Protein AF-A0A955HAH6-F1 (afdb_monomer)

Radius of gyration: 15.02 Å; Cα contacts (8 Å, |Δi|>4): 172; chains: 1; bounding box: 38×28×43 Å

pLDDT: mean 86.55, std 12.15, range [47.47, 97.94]

Sequence (141 aa):
MQMLKLPTYLASVALGFVAPLLILPVTTFTEHTLFFEEVVKLGMIYCIWRTLGVRGTKDLCVAAFLLGVAFGVSETLLLSQNLFLLGSGVVVLLRTLLTIPMHAATAIGMAFAFTRSRPLLGFVGALLLHGVFNALVLGWM

Mean predicted aligned error: 5.31 Å

Secondary structure (DSSP, 8-state):
-PPPPHHHHHHHHHHHHHHHHHHHHHHHH-S-HHHHHHHHHHHHHHHHHHTS----HHHHHHHHHHHHHHHHHHHHHHHHHHHHHHS-HHHHHHHHHHHHHHHHHHHHHHHHHHHTT-HHHHHHHHHHHHHHHHHHHHHT-

Structure (mmCIF, N/CA/C/O backbone):
data_AF-A0A955HAH6-F1
#
_entry.id   AF-A0A955HAH6-F1
#
loop_
_atom_site.group_PDB
_atom_site.id
_atom_site.type_symbol
_atom_site.label_atom_id
_atom_site.label_alt_id
_atom_site.label_comp_id
_atom_site.label_asym_id
_atom_site.label_entity_id
_atom_site.label_seq_id
_atom_site.pdbx_PDB_ins_code
_atom_site.Cartn_x
_atom_site.Cartn_y
_atom_site.Cartn_z
_atom_site.occupancy
_atom_site.B_iso_or_equiv
_atom_site.auth_seq_id
_atom_site.auth_comp_id
_atom_site.auth_asym_id
_atom_site.auth_atom_id
_atom_site.pdbx_PDB_model_num
ATOM 1 N N . MET A 1 1 ? -7.792 10.477 22.509 1.00 47.47 1 MET A N 1
ATOM 2 C CA . MET A 1 1 ? -6.837 9.962 21.503 1.00 47.47 1 MET A CA 1
ATOM 3 C C . MET A 1 1 ? -6.198 8.703 22.064 1.00 47.47 1 MET A C 1
ATOM 5 O O . MET A 1 1 ? -5.389 8.817 22.973 1.00 47.47 1 MET A O 1
ATOM 9 N N . GLN A 1 2 ? -6.592 7.513 21.605 1.00 53.06 2 GLN A N 1
ATOM 10 C CA . GLN A 1 2 ? -5.805 6.311 21.895 1.00 53.06 2 GLN A CA 1
ATOM 11 C C . GLN A 1 2 ? -4.541 6.401 21.042 1.00 53.06 2 GLN A C 1
ATOM 13 O O . GLN A 1 2 ? -4.639 6.456 19.823 1.00 53.06 2 GLN A O 1
ATOM 18 N N . MET A 1 3 ? -3.367 6.480 21.668 1.00 53.34 3 MET A N 1
ATOM 19 C CA . MET A 1 3 ? -2.123 6.302 20.927 1.00 53.34 3 MET A CA 1
ATOM 20 C C . MET A 1 3 ? -2.128 4.892 20.340 1.00 53.34 3 MET A C 1
ATOM 22 O O . MET A 1 3 ? -2.248 3.908 21.076 1.00 53.34 3 MET A O 1
ATOM 26 N N . LEU A 1 4 ? -2.026 4.802 19.017 1.00 59.78 4 LEU A N 1
ATOM 27 C CA . LEU A 1 4 ? -1.776 3.548 18.326 1.00 59.78 4 LEU A CA 1
ATOM 28 C C . LEU A 1 4 ? -0.559 2.857 18.946 1.00 59.78 4 LEU A C 1
ATOM 30 O O . LEU A 1 4 ? 0.491 3.469 19.150 1.00 59.78 4 LEU A O 1
ATOM 34 N N . LYS A 1 5 ? -0.701 1.570 19.257 1.00 79.00 5 LYS A N 1
ATOM 35 C CA . LYS A 1 5 ? 0.378 0.793 19.862 1.00 79.00 5 LYS A CA 1
ATOM 36 C C . LYS A 1 5 ? 1.409 0.490 18.771 1.00 79.00 5 LYS A C 1
ATOM 38 O O . LYS A 1 5 ? 1.031 -0.073 17.745 1.00 79.00 5 LYS A O 1
ATOM 43 N N . LEU A 1 6 ? 2.687 0.798 19.021 1.00 85.00 6 LEU A N 1
ATOM 44 C CA . LEU A 1 6 ? 3.864 0.429 18.210 1.00 85.00 6 LEU A CA 1
ATOM 45 C C . LEU A 1 6 ? 3.753 -0.946 17.495 1.00 85.00 6 LEU A C 1
ATOM 47 O O . LEU A 1 6 ? 4.049 -0.999 16.301 1.00 85.00 6 LEU A O 1
ATOM 51 N N . PRO A 1 7 ? 3.245 -2.023 18.137 1.00 87.88 7 PRO A N 1
ATOM 52 C CA . PRO A 1 7 ? 2.957 -3.301 17.479 1.00 87.88 7 PRO A CA 1
ATOM 53 C C . PRO A 1 7 ? 2.168 -3.221 16.165 1.00 87.88 7 PRO A C 1
ATOM 55 O O . PRO A 1 7 ? 2.441 -3.975 15.241 1.00 87.88 7 PRO A O 1
ATOM 58 N N . THR A 1 8 ? 1.207 -2.304 16.053 1.00 90.12 8 THR A N 1
ATOM 59 C CA . THR A 1 8 ? 0.357 -2.163 14.860 1.00 90.12 8 THR A CA 1
ATOM 60 C C . THR A 1 8 ? 1.149 -1.642 13.668 1.00 90.12 8 THR A C 1
ATOM 62 O O . THR A 1 8 ? 0.990 -2.125 12.549 1.00 90.12 8 THR A O 1
ATOM 65 N N . TYR A 1 9 ? 2.017 -0.659 13.903 1.00 91.62 9 TYR A N 1
ATOM 66 C CA . TYR A 1 9 ? 2.867 -0.101 12.857 1.00 91.62 9 TYR A CA 1
ATOM 67 C C . TYR A 1 9 ? 3.901 -1.120 12.397 1.00 91.62 9 TYR A C 1
ATOM 69 O O . TYR A 1 9 ? 4.070 -1.307 11.196 1.00 91.62 9 TYR A O 1
ATOM 77 N N . LEU A 1 10 ? 4.508 -1.846 13.339 1.00 93.38 10 LEU A N 1
ATOM 78 C CA . LEU A 1 10 ? 5.421 -2.942 13.019 1.00 93.38 10 LEU A CA 1
ATOM 79 C C . LEU A 1 10 ? 4.721 -4.041 12.213 1.00 93.38 10 LEU A C 1
ATOM 81 O O . LEU A 1 10 ? 5.257 -4.485 11.202 1.00 93.38 10 LEU A O 1
ATOM 85 N N . ALA A 1 11 ? 3.501 -4.422 12.599 1.00 93.56 11 ALA A N 1
ATOM 86 C CA . ALA A 1 11 ? 2.702 -5.377 11.840 1.00 93.56 11 ALA A CA 1
ATOM 87 C C . ALA A 1 11 ? 2.387 -4.859 10.429 1.00 93.56 11 ALA A C 1
ATOM 89 O O . ALA A 1 11 ? 2.518 -5.604 9.469 1.00 93.56 11 ALA A O 1
ATOM 90 N N . SER A 1 12 ? 2.034 -3.580 10.278 1.00 94.69 12 SER A N 1
ATOM 91 C CA . SER A 1 12 ? 1.732 -2.983 8.967 1.00 94.69 12 SER A CA 1
ATOM 92 C C . SER A 1 12 ? 2.943 -3.012 8.033 1.00 94.69 12 SER A C 1
ATOM 94 O O . SER A 1 12 ? 2.811 -3.371 6.866 1.00 94.69 12 SER A O 1
ATOM 96 N N . VAL A 1 13 ? 4.130 -2.699 8.563 1.00 96.25 13 VAL A N 1
ATOM 97 C CA . VAL A 1 13 ? 5.399 -2.799 7.830 1.00 96.25 13 VAL A CA 1
ATOM 98 C C . VAL A 1 13 ? 5.691 -4.253 7.453 1.00 96.25 13 VAL A C 1
ATOM 100 O O . VAL A 1 13 ? 5.967 -4.534 6.290 1.00 96.25 13 VAL A O 1
ATOM 103 N N . ALA A 1 14 ? 5.577 -5.189 8.400 1.00 94.94 14 ALA A N 1
ATOM 104 C CA . ALA A 1 14 ? 5.815 -6.610 8.149 1.00 94.94 14 ALA A CA 1
ATOM 105 C C . ALA A 1 14 ? 4.866 -7.176 7.078 1.00 94.94 14 ALA A C 1
ATOM 107 O O . ALA A 1 14 ? 5.315 -7.851 6.154 1.00 94.94 14 ALA A O 1
ATOM 108 N N . LEU A 1 15 ? 3.572 -6.849 7.154 1.00 94.69 15 LEU A N 1
ATOM 109 C CA . LEU A 1 15 ? 2.587 -7.222 6.137 1.00 94.69 15 LEU A CA 1
ATOM 110 C C . LEU A 1 15 ? 2.937 -6.626 4.770 1.00 94.69 15 LEU A C 1
ATOM 112 O O . LEU A 1 15 ? 2.811 -7.322 3.769 1.00 94.69 15 LEU A O 1
ATOM 116 N N . GLY A 1 16 ? 3.410 -5.377 4.724 1.00 94.38 16 GLY A N 1
ATOM 117 C CA . GLY A 1 16 ? 3.866 -4.743 3.488 1.00 94.38 16 GLY A CA 1
ATOM 118 C C . GLY A 1 16 ? 5.031 -5.486 2.829 1.00 94.38 16 GLY A C 1
ATOM 119 O O . GLY A 1 16 ? 4.985 -5.700 1.626 1.00 94.38 16 GLY A O 1
ATOM 120 N N . PHE A 1 17 ? 6.018 -5.954 3.600 1.00 94.44 17 PHE A N 1
ATOM 121 C CA . PHE A 1 17 ? 7.138 -6.748 3.067 1.00 94.44 17 PHE A CA 1
ATOM 122 C C . PHE A 1 17 ? 6.736 -8.160 2.616 1.00 94.44 17 PHE A C 1
ATOM 124 O O . PHE A 1 17 ? 7.301 -8.687 1.661 1.00 94.44 17 PHE A O 1
ATOM 131 N N . VAL A 1 18 ? 5.777 -8.787 3.303 1.00 91.75 18 VAL A N 1
ATOM 132 C CA . VAL A 1 18 ? 5.311 -10.145 2.971 1.00 91.75 18 VAL A CA 1
ATOM 133 C C . VAL A 1 18 ? 4.337 -10.135 1.791 1.00 91.75 18 VAL A C 1
ATOM 135 O O . VAL A 1 18 ? 4.282 -11.104 1.038 1.00 91.75 18 VAL A O 1
ATOM 138 N N . ALA A 1 19 ? 3.571 -9.059 1.606 1.00 90.81 19 ALA A N 1
ATOM 139 C CA . ALA A 1 19 ? 2.488 -9.010 0.630 1.00 90.81 19 ALA A CA 1
ATOM 140 C C . ALA A 1 19 ? 2.936 -9.316 -0.814 1.00 90.81 19 ALA A C 1
ATOM 142 O O . ALA A 1 19 ? 2.306 -10.187 -1.416 1.00 90.81 19 ALA A O 1
ATOM 143 N N . PRO A 1 20 ? 4.026 -8.738 -1.361 1.00 87.00 20 PRO A N 1
ATOM 144 C CA . PRO A 1 20 ? 4.510 -9.101 -2.698 1.00 87.00 20 PRO A CA 1
ATOM 145 C C . PRO A 1 20 ? 4.838 -10.587 -2.875 1.00 87.00 20 PRO A C 1
ATOM 147 O O . PRO A 1 20 ? 4.608 -11.139 -3.949 1.00 87.00 20 PRO A O 1
ATOM 150 N N . LEU A 1 21 ? 5.279 -11.280 -1.818 1.00 86.62 21 LEU A N 1
ATOM 151 C CA . LEU A 1 21 ? 5.538 -12.724 -1.875 1.00 86.62 21 LEU A CA 1
ATOM 152 C C . LEU A 1 21 ? 4.257 -13.540 -2.092 1.00 86.62 21 LEU A C 1
ATOM 154 O O . LEU A 1 21 ? 4.304 -14.599 -2.712 1.00 86.62 21 LEU A O 1
ATOM 158 N N . LEU A 1 22 ? 3.109 -13.044 -1.620 1.00 86.19 22 LEU A N 1
ATOM 159 C CA . LEU A 1 22 ? 1.804 -13.678 -1.847 1.00 86.19 22 LEU A CA 1
ATOM 160 C C . LEU A 1 22 ? 1.332 -13.529 -3.296 1.00 86.19 22 LEU A C 1
ATOM 162 O O . LEU A 1 22 ? 0.483 -14.293 -3.750 1.00 86.19 22 LEU A O 1
ATOM 166 N N . ILE A 1 23 ? 1.869 -12.541 -4.009 1.00 85.88 23 ILE A N 1
ATOM 167 C CA . ILE A 1 23 ? 1.478 -12.205 -5.378 1.00 85.88 23 ILE A CA 1
ATOM 168 C C . ILE A 1 23 ? 2.383 -12.925 -6.388 1.00 85.88 23 ILE A C 1
ATOM 170 O O . ILE A 1 23 ? 1.930 -13.214 -7.491 1.00 85.88 23 ILE A O 1
ATOM 174 N N . LEU A 1 24 ? 3.611 -13.306 -6.004 1.00 80.19 24 LEU A N 1
ATOM 175 C CA . LEU A 1 24 ? 4.566 -14.024 -6.865 1.00 80.19 24 LEU A CA 1
ATOM 176 C C . LEU A 1 24 ? 3.985 -15.253 -7.590 1.00 80.19 24 LEU A C 1
ATOM 178 O O . LEU A 1 24 ? 4.214 -15.386 -8.793 1.00 80.19 24 LEU A O 1
ATOM 182 N N . PRO A 1 25 ? 3.213 -16.152 -6.945 1.00 77.19 25 PRO A N 1
ATOM 183 C CA . PRO A 1 25 ? 2.598 -17.258 -7.674 1.00 77.19 25 PRO A CA 1
ATOM 184 C C . PRO A 1 25 ? 1.657 -16.746 -8.767 1.00 77.19 25 PRO A C 1
ATOM 186 O O . PRO A 1 25 ? 1.646 -17.256 -9.878 1.00 77.19 25 PRO A O 1
ATOM 189 N N . VAL A 1 26 ? 0.902 -15.688 -8.481 1.00 77.06 26 VAL A N 1
ATOM 190 C CA . VAL A 1 26 ? -0.093 -15.139 -9.400 1.00 77.06 26 VAL A CA 1
ATOM 191 C C . VAL A 1 26 ? 0.553 -14.417 -10.579 1.00 77.06 26 VAL A C 1
ATOM 193 O O . VAL A 1 26 ? 0.088 -14.583 -11.705 1.00 77.06 26 VAL A O 1
ATOM 196 N N . THR A 1 27 ? 1.644 -13.680 -10.358 1.00 70.44 27 THR A N 1
ATOM 197 C CA . THR A 1 27 ? 2.412 -13.050 -11.447 1.00 70.44 27 THR A CA 1
ATOM 198 C C . THR A 1 27 ? 3.116 -14.072 -12.335 1.00 70.44 27 THR A C 1
ATOM 200 O O . THR A 1 27 ? 3.402 -13.783 -13.491 1.00 70.44 27 THR A O 1
ATOM 203 N N . THR A 1 28 ? 3.365 -15.279 -11.821 1.00 69.81 28 THR A N 1
ATOM 204 C CA . THR A 1 28 ? 3.960 -16.376 -12.596 1.00 69.81 28 THR A CA 1
ATOM 205 C C . THR A 1 28 ? 2.945 -17.028 -13.546 1.00 69.81 28 THR A C 1
ATOM 207 O O . THR A 1 28 ? 3.333 -17.548 -14.588 1.00 69.81 28 THR A O 1
ATOM 210 N N . PHE A 1 29 ? 1.647 -16.994 -13.216 1.00 68.56 29 PHE A N 1
ATOM 211 C CA . PHE A 1 29 ? 0.593 -17.668 -13.991 1.00 68.56 29 PHE A CA 1
ATOM 212 C C . PHE A 1 29 ? -0.393 -16.719 -14.689 1.00 68.56 29 PHE A C 1
ATOM 214 O O . PHE A 1 29 ? -1.209 -17.183 -15.485 1.00 68.56 29 PHE A O 1
ATOM 221 N N . THR A 1 30 ? -0.363 -15.416 -14.396 1.00 64.12 30 THR A N 1
ATOM 222 C CA . THR A 1 30 ? -1.321 -14.439 -14.937 1.00 64.12 30 THR A CA 1
ATOM 223 C C . THR A 1 30 ? -0.663 -13.093 -15.236 1.00 64.12 30 THR A C 1
ATOM 225 O O . THR A 1 30 ? 0.203 -12.635 -14.495 1.00 64.12 30 THR A O 1
ATOM 228 N N . GLU A 1 31 ? -1.150 -12.404 -16.270 1.00 66.56 31 GLU A N 1
ATOM 229 C CA . GLU A 1 31 ? -0.774 -11.014 -16.587 1.00 66.56 31 GLU A CA 1
ATOM 230 C C . GLU A 1 31 ? -1.528 -9.984 -15.721 1.00 66.56 31 GLU A C 1
ATOM 232 O O . GLU A 1 31 ? -1.308 -8.778 -15.811 1.00 66.56 31 GLU A O 1
ATOM 237 N N . HIS A 1 32 ? -2.434 -10.439 -14.850 1.00 66.69 32 HIS A N 1
ATOM 238 C CA . HIS A 1 32 ? -3.328 -9.589 -14.062 1.00 66.69 32 HIS A CA 1
ATOM 239 C C . HIS A 1 32 ? -2.725 -9.144 -12.721 1.00 66.69 32 HIS A C 1
ATOM 241 O O . HIS A 1 32 ? -3.441 -9.029 -11.725 1.00 66.69 32 HIS A O 1
ATOM 247 N N . THR A 1 33 ? -1.420 -8.874 -12.680 1.00 83.38 33 THR A N 1
ATOM 248 C CA . THR A 1 33 ? -0.676 -8.588 -11.439 1.00 83.38 33 THR A CA 1
ATOM 249 C C . THR A 1 33 ? -1.294 -7.428 -10.655 1.00 83.38 33 THR A C 1
ATOM 251 O O . THR A 1 33 ? -1.607 -7.581 -9.477 1.00 83.38 33 THR A O 1
ATOM 254 N N . LEU A 1 34 ? -1.638 -6.339 -11.349 1.00 89.44 34 LEU A N 1
ATOM 255 C CA . LEU A 1 34 ? -2.263 -5.144 -10.777 1.00 89.44 34 LEU A CA 1
ATOM 256 C C . LEU A 1 34 ? -3.511 -5.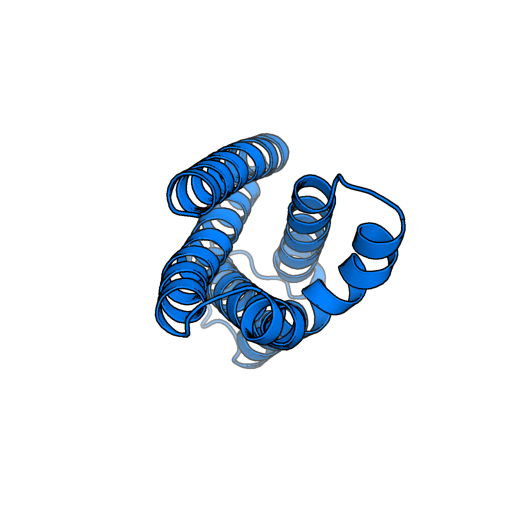460 -9.940 1.00 89.44 34 LEU A C 1
ATOM 258 O O . LEU A 1 34 ? -3.667 -4.939 -8.837 1.00 89.44 34 LEU A O 1
ATOM 262 N N . PHE A 1 35 ? -4.412 -6.312 -10.442 1.00 91.38 35 PHE A N 1
ATOM 263 C CA . PHE A 1 35 ? -5.656 -6.619 -9.734 1.00 91.38 35 PHE A CA 1
ATOM 264 C C . PHE A 1 35 ? -5.373 -7.351 -8.422 1.00 91.38 35 PHE A C 1
ATOM 266 O O . PHE A 1 35 ? -5.895 -6.981 -7.368 1.00 91.38 35 PHE A O 1
ATOM 273 N N . PHE A 1 36 ? -4.518 -8.371 -8.479 1.00 91.69 36 PHE A N 1
ATOM 274 C CA . PHE A 1 36 ? -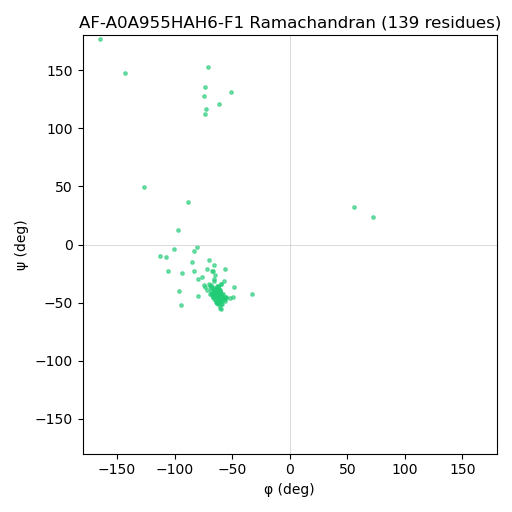4.180 -9.175 -7.311 1.00 91.69 36 PHE A CA 1
ATOM 275 C C . PHE A 1 36 ? -3.380 -8.389 -6.275 1.00 91.69 36 PHE A C 1
ATOM 277 O O . PHE A 1 36 ? -3.610 -8.563 -5.078 1.00 91.69 36 PHE A O 1
ATOM 284 N N . GLU A 1 37 ? -2.518 -7.471 -6.707 1.00 93.19 37 GLU A N 1
ATOM 285 C CA . GLU A 1 37 ? -1.806 -6.568 -5.806 1.00 93.19 37 GLU A CA 1
ATOM 286 C C . GLU A 1 37 ? -2.754 -5.714 -4.966 1.00 93.19 37 GLU A C 1
ATOM 288 O O . GLU A 1 37 ? -2.601 -5.620 -3.741 1.00 93.19 37 GLU A O 1
ATOM 293 N N . GLU A 1 38 ? -3.771 -5.128 -5.599 1.00 95.62 38 GLU A N 1
ATOM 294 C CA . GLU A 1 38 ? -4.768 -4.347 -4.872 1.00 95.62 38 GLU A CA 1
ATOM 295 C C . GLU A 1 38 ? -5.652 -5.226 -3.980 1.00 95.62 38 GLU A C 1
ATOM 297 O O . GLU A 1 38 ? -6.005 -4.802 -2.879 1.00 95.62 38 GLU A O 1
ATOM 302 N N . VAL A 1 39 ? -5.986 -6.456 -4.395 1.00 95.19 39 VAL A N 1
ATOM 303 C CA . VAL A 1 39 ? -6.775 -7.390 -3.567 1.00 95.19 39 VAL A CA 1
ATOM 304 C C . VAL A 1 39 ? -6.007 -7.769 -2.304 1.00 95.19 39 VAL A C 1
ATOM 306 O O . VAL A 1 39 ? -6.567 -7.732 -1.203 1.00 95.19 39 VAL A O 1
ATOM 309 N N . VAL A 1 40 ? -4.717 -8.086 -2.436 1.00 95.19 40 VAL A N 1
ATOM 310 C CA . VAL A 1 40 ? -3.853 -8.404 -1.295 1.00 95.19 40 VAL A CA 1
ATOM 311 C C . VAL A 1 40 ? -3.758 -7.201 -0.358 1.00 95.19 40 VAL A C 1
ATOM 313 O O . VAL A 1 40 ? -4.008 -7.351 0.841 1.00 95.19 40 VAL A O 1
ATOM 316 N N . LYS A 1 41 ? -3.497 -5.994 -0.877 1.00 96.06 41 LYS A N 1
ATOM 317 C CA . LYS A 1 41 ? -3.467 -4.765 -0.061 1.00 96.06 41 LYS A CA 1
ATOM 318 C C . LYS A 1 41 ? -4.793 -4.506 0.658 1.00 96.06 41 LYS A C 1
ATOM 320 O O . LYS A 1 41 ? -4.782 -4.197 1.852 1.00 96.06 41 LYS A O 1
ATOM 325 N N . LEU A 1 42 ? -5.925 -4.693 -0.019 1.00 95.88 42 LEU A N 1
ATOM 326 C CA . LEU A 1 42 ? -7.254 -4.556 0.579 1.00 95.88 42 LEU A CA 1
ATOM 327 C C . LEU A 1 42 ? -7.441 -5.526 1.756 1.00 95.88 42 LEU A C 1
ATOM 329 O O . LEU A 1 42 ? -7.907 -5.120 2.824 1.00 95.88 42 LEU A O 1
ATOM 333 N N . GLY A 1 43 ? -7.030 -6.786 1.585 1.00 95.19 43 GLY A N 1
ATOM 334 C CA . GLY A 1 43 ? -7.048 -7.803 2.638 1.00 95.19 43 GLY A CA 1
ATOM 335 C C . GLY A 1 43 ? -6.172 -7.433 3.839 1.00 95.19 43 GLY A C 1
ATOM 336 O O . GLY A 1 43 ? -6.601 -7.578 4.987 1.00 95.19 43 GLY A O 1
ATOM 337 N N . MET A 1 44 ? -4.981 -6.878 3.599 1.00 95.88 44 MET A N 1
ATOM 338 C CA . MET A 1 44 ? -4.094 -6.428 4.678 1.00 95.88 44 MET A CA 1
ATOM 339 C C . MET A 1 44 ? -4.672 -5.237 5.445 1.00 95.88 44 MET A C 1
ATOM 341 O O . MET A 1 44 ? -4.656 -5.232 6.677 1.00 95.88 44 MET A O 1
ATOM 345 N N . ILE A 1 45 ? -5.250 -4.257 4.747 1.00 95.31 45 ILE A N 1
ATOM 346 C CA . ILE A 1 45 ? -5.927 -3.115 5.380 1.00 95.31 45 ILE A CA 1
ATOM 347 C C . ILE A 1 45 ? -7.124 -3.592 6.207 1.00 95.31 45 ILE A C 1
ATOM 349 O O . ILE A 1 45 ? -7.318 -3.127 7.332 1.00 95.31 45 ILE A O 1
ATOM 353 N N . TYR A 1 46 ? -7.894 -4.557 5.697 1.00 94.06 46 TYR A N 1
ATOM 354 C CA . TYR A 1 46 ? -8.972 -5.190 6.453 1.00 94.06 46 TYR A CA 1
ATOM 355 C C . TYR A 1 46 ? -8.453 -5.873 7.728 1.00 94.06 46 TYR A C 1
ATOM 357 O O . TYR A 1 46 ? -9.038 -5.689 8.797 1.00 94.06 46 TYR A O 1
ATOM 365 N N . CYS A 1 47 ? -7.338 -6.607 7.645 1.00 93.69 47 CYS A N 1
ATOM 366 C CA . CYS A 1 47 ? -6.698 -7.244 8.799 1.00 93.69 47 CYS A CA 1
ATOM 367 C C . CYS A 1 47 ? -6.259 -6.209 9.850 1.00 93.69 47 CYS A C 1
ATOM 369 O O . CYS A 1 47 ? -6.571 -6.355 11.034 1.00 93.69 47 CYS A O 1
ATOM 371 N N . ILE A 1 48 ? -5.625 -5.112 9.428 1.00 92.12 48 ILE A N 1
ATOM 372 C CA . ILE A 1 48 ? -5.240 -4.009 10.322 1.00 92.12 48 ILE A CA 1
ATOM 373 C C . ILE A 1 48 ? -6.483 -3.392 10.985 1.00 92.12 48 ILE A C 1
ATOM 375 O O . ILE A 1 48 ? -6.524 -3.198 12.202 1.00 92.12 48 ILE A O 1
ATOM 379 N N . TRP A 1 49 ? -7.531 -3.120 10.209 1.00 91.19 49 TRP A N 1
ATOM 380 C CA . TRP A 1 49 ? -8.753 -2.493 10.711 1.00 91.19 49 TRP A CA 1
ATOM 381 C C . TRP A 1 49 ? -9.538 -3.388 11.685 1.00 91.19 49 TRP A C 1
ATOM 383 O O . TRP A 1 49 ? -10.035 -2.915 12.712 1.00 91.19 49 TRP A O 1
ATOM 393 N N . ARG A 1 50 ? -9.680 -4.682 11.375 1.00 89.12 50 ARG A N 1
ATOM 394 C CA . ARG A 1 50 ? -10.528 -5.614 12.140 1.00 89.12 50 ARG A CA 1
ATOM 395 C C . ARG A 1 50 ? -9.765 -6.384 13.198 1.00 89.12 50 ARG A C 1
ATOM 397 O O . ARG A 1 50 ? -10.202 -6.390 14.344 1.00 89.12 50 ARG A O 1
ATOM 404 N N . THR A 1 51 ? -8.665 -7.021 12.819 1.00 87.56 51 THR A N 1
ATOM 405 C CA . THR A 1 51 ? -7.917 -7.940 13.682 1.00 87.56 51 THR A CA 1
ATOM 406 C C . THR A 1 51 ? -7.035 -7.175 14.659 1.00 87.56 51 THR A C 1
ATOM 408 O O . THR A 1 51 ? -7.041 -7.474 15.849 1.00 87.56 51 THR A O 1
ATOM 411 N N . LEU A 1 52 ? -6.331 -6.138 14.188 1.00 86.50 52 LEU A N 1
ATOM 412 C CA . LEU A 1 52 ? -5.507 -5.286 15.061 1.00 86.50 52 LEU A CA 1
ATOM 413 C C . LEU A 1 52 ? -6.323 -4.189 15.768 1.00 86.50 52 LEU A C 1
ATOM 415 O O . LEU A 1 52 ? -5.805 -3.487 16.634 1.00 86.50 52 LEU A O 1
ATOM 419 N N . GLY A 1 53 ? -7.609 -4.058 15.427 1.00 85.06 53 GLY A N 1
ATOM 420 C CA . GLY A 1 53 ? -8.561 -3.203 16.134 1.00 85.06 53 GLY A CA 1
ATOM 421 C C . GLY A 1 53 ? -8.355 -1.703 15.922 1.00 85.06 53 GLY A C 1
ATOM 422 O O . GLY A 1 53 ? -8.782 -0.907 16.759 1.00 85.06 53 GLY A O 1
ATOM 423 N N . VAL A 1 54 ? -7.720 -1.289 14.823 1.00 86.88 54 VAL A N 1
ATOM 424 C CA . VAL A 1 54 ? -7.482 0.131 14.525 1.00 86.88 54 VAL A CA 1
ATOM 425 C C . VAL A 1 54 ? -8.782 0.800 14.086 1.00 86.88 54 VAL A C 1
ATOM 427 O O . VAL A 1 54 ? -9.305 0.497 13.020 1.00 86.88 54 VAL A O 1
ATOM 430 N N . ARG A 1 55 ? -9.323 1.723 14.891 1.00 84.56 55 ARG A N 1
ATOM 431 C CA . ARG A 1 55 ? -10.610 2.389 14.592 1.00 84.56 55 ARG A CA 1
ATOM 432 C C . ARG A 1 55 ? -10.491 3.838 14.123 1.00 84.56 55 ARG A C 1
ATOM 434 O O . ARG A 1 55 ? -11.405 4.326 13.465 1.00 84.56 55 ARG A O 1
ATOM 441 N N . GLY A 1 56 ? -9.399 4.527 14.444 1.00 89.31 56 GLY A N 1
ATOM 442 C CA . GLY A 1 56 ? -9.195 5.916 14.032 1.00 89.31 56 GLY A CA 1
ATOM 443 C C . GLY A 1 56 ? -8.864 6.028 12.542 1.00 89.31 56 GLY A C 1
ATOM 444 O O . GLY A 1 56 ? -8.015 5.294 12.048 1.00 89.31 56 GLY A O 1
ATOM 445 N N . THR A 1 57 ? -9.478 6.976 11.823 1.00 92.88 57 THR A N 1
ATOM 446 C CA . THR A 1 57 ? -9.152 7.220 10.402 1.00 92.88 57 THR A CA 1
ATOM 447 C C . THR A 1 57 ? -7.691 7.602 10.211 1.00 92.88 57 THR A C 1
ATOM 449 O O . THR A 1 57 ? -7.018 7.016 9.373 1.00 92.88 57 THR A O 1
ATOM 452 N N . LYS A 1 58 ? -7.181 8.546 11.014 1.00 93.25 58 LYS A N 1
ATOM 453 C CA . LYS A 1 58 ? -5.770 8.962 10.966 1.00 93.25 58 LYS A CA 1
ATOM 454 C C . LYS A 1 58 ? -4.842 7.764 11.170 1.00 93.25 58 LYS A C 1
ATOM 456 O O . LYS A 1 58 ? -3.925 7.544 10.394 1.00 93.25 58 LYS A O 1
ATOM 461 N N . ASP A 1 59 ? -5.142 6.992 12.199 1.00 92.62 59 ASP A N 1
AT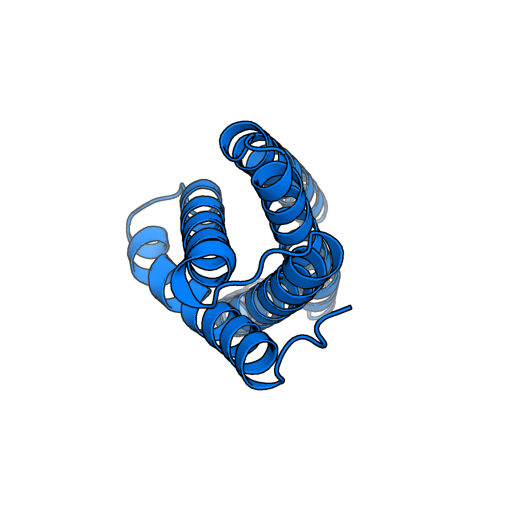OM 462 C CA . ASP A 1 59 ? -4.396 5.825 12.638 1.00 92.62 59 ASP A CA 1
ATOM 463 C C . ASP A 1 59 ? -4.342 4.734 11.558 1.00 92.62 59 ASP A C 1
ATOM 465 O O . ASP A 1 59 ? -3.266 4.236 11.220 1.00 92.62 59 ASP A O 1
ATOM 469 N N . LEU A 1 60 ? -5.487 4.424 10.945 1.00 94.69 60 LEU A N 1
ATOM 470 C CA . LEU A 1 60 ? -5.564 3.469 9.843 1.00 94.69 60 LEU A CA 1
ATOM 471 C C . LEU A 1 60 ? -4.829 3.977 8.597 1.00 94.69 60 LEU A C 1
ATOM 473 O O . LEU A 1 60 ? -4.137 3.199 7.951 1.00 94.69 60 LEU A O 1
ATOM 477 N N . CYS A 1 61 ? -4.929 5.270 8.274 1.00 96.31 61 CYS A N 1
ATOM 478 C CA . CYS A 1 61 ? -4.205 5.849 7.142 1.00 96.31 61 CYS A CA 1
ATOM 479 C C . CYS A 1 61 ? -2.684 5.842 7.353 1.00 96.31 61 CYS A C 1
ATOM 481 O O . CYS A 1 61 ? -1.957 5.588 6.399 1.00 96.31 61 CYS A O 1
ATOM 483 N N . VAL A 1 62 ? -2.186 6.072 8.575 1.00 95.94 62 VAL A N 1
ATOM 484 C CA . VAL A 1 62 ? -0.746 5.955 8.879 1.00 95.94 62 VAL A CA 1
ATOM 485 C C . VAL A 1 62 ? -0.285 4.503 8.750 1.00 95.94 62 VAL A C 1
ATOM 487 O O . VAL A 1 62 ? 0.736 4.239 8.123 1.00 95.94 62 VAL A O 1
ATOM 490 N N . ALA A 1 63 ? -1.050 3.551 9.288 1.00 95.69 63 ALA A N 1
ATOM 491 C CA . ALA A 1 63 ? -0.759 2.128 9.125 1.00 95.69 63 ALA A CA 1
ATOM 492 C C . ALA A 1 63 ? -0.747 1.712 7.640 1.00 95.69 63 ALA A C 1
ATOM 494 O O . ALA A 1 63 ? 0.178 1.037 7.192 1.00 95.69 63 ALA A O 1
ATOM 495 N N . ALA A 1 64 ? -1.723 2.177 6.859 1.00 97.19 64 ALA A N 1
ATOM 496 C CA . ALA A 1 64 ? -1.807 1.918 5.425 1.00 97.19 64 ALA A CA 1
ATOM 497 C C . ALA A 1 64 ? -0.680 2.589 4.629 1.00 97.19 64 ALA A C 1
ATOM 499 O O . ALA A 1 64 ? -0.160 1.984 3.698 1.00 97.19 64 ALA A O 1
ATOM 500 N N . PHE A 1 65 ? -0.254 3.793 5.017 1.00 97.88 65 PHE A N 1
ATOM 501 C CA . PHE A 1 65 ? 0.926 4.441 4.448 1.00 97.88 65 PHE A CA 1
ATOM 502 C C . PHE A 1 65 ? 2.178 3.583 4.653 1.00 97.88 65 PHE A C 1
ATOM 504 O O . PHE A 1 65 ? 2.875 3.284 3.688 1.00 97.88 65 PHE A O 1
ATOM 511 N N . LEU A 1 66 ? 2.435 3.137 5.888 1.00 97.50 66 LEU A N 1
ATOM 512 C CA . LEU A 1 66 ? 3.587 2.285 6.202 1.00 97.50 66 LEU A CA 1
ATOM 513 C C . LEU A 1 66 ? 3.544 0.961 5.437 1.00 97.50 66 LEU A C 1
ATOM 515 O O . LEU A 1 66 ? 4.564 0.525 4.907 1.00 97.50 66 LEU A O 1
ATOM 519 N N . LEU A 1 67 ? 2.359 0.353 5.348 1.00 97.75 67 LEU A N 1
ATOM 520 C CA . LEU A 1 67 ? 2.133 -0.844 4.549 1.00 97.75 67 LEU A CA 1
ATOM 521 C C . LEU A 1 67 ? 2.443 -0.597 3.068 1.00 97.75 67 LEU A C 1
ATOM 523 O O . LEU A 1 67 ? 3.185 -1.371 2.476 1.00 97.75 67 LEU A O 1
ATOM 527 N N . GLY A 1 68 ? 1.914 0.476 2.478 1.00 97.62 68 GLY A N 1
ATOM 528 C CA . GLY A 1 68 ? 2.127 0.807 1.071 1.00 97.62 68 GLY A CA 1
ATOM 529 C C . GLY A 1 68 ? 3.586 1.133 0.748 1.00 97.62 68 GLY A C 1
ATOM 530 O O . GLY A 1 68 ? 4.102 0.668 -0.263 1.00 97.62 68 GLY A O 1
ATOM 531 N N . VAL A 1 69 ? 4.287 1.852 1.628 1.00 97.31 69 VAL A N 1
ATOM 532 C CA . VAL A 1 69 ? 5.728 2.108 1.470 1.00 97.31 69 VAL A CA 1
ATOM 533 C C . VAL A 1 69 ? 6.521 0.803 1.522 1.00 97.31 69 VAL A C 1
ATOM 535 O O . VAL A 1 69 ? 7.320 0.543 0.625 1.00 97.31 69 VAL A O 1
ATOM 538 N N . ALA A 1 70 ? 6.287 -0.038 2.534 1.00 97.06 70 ALA A N 1
ATOM 539 C CA . ALA A 1 70 ? 6.970 -1.326 2.658 1.00 97.06 70 ALA A CA 1
ATOM 540 C C . ALA A 1 70 ? 6.659 -2.259 1.475 1.00 97.06 70 ALA A C 1
ATOM 542 O O . ALA A 1 70 ? 7.560 -2.934 0.976 1.00 97.06 70 ALA A O 1
ATOM 543 N N . PHE A 1 71 ? 5.419 -2.242 0.980 1.00 96.00 71 PHE A N 1
ATOM 544 C CA . PHE A 1 71 ? 5.014 -2.952 -0.232 1.00 96.00 71 PHE A CA 1
ATOM 545 C C . PHE A 1 71 ? 5.813 -2.469 -1.443 1.00 96.00 71 PHE A C 1
ATOM 547 O O . PHE A 1 71 ? 6.471 -3.273 -2.089 1.00 96.00 71 PHE A O 1
ATOM 554 N N . GLY A 1 72 ? 5.818 -1.166 -1.734 1.00 94.12 72 GLY A N 1
ATOM 555 C CA . GLY A 1 72 ? 6.525 -0.645 -2.908 1.00 94.12 72 GLY A CA 1
ATOM 556 C C . GLY A 1 72 ? 8.039 -0.868 -2.847 1.00 94.12 72 GLY A C 1
ATOM 557 O O . GLY A 1 72 ? 8.662 -1.164 -3.864 1.00 94.12 72 GLY A O 1
ATOM 558 N N . VAL A 1 73 ? 8.640 -0.785 -1.653 1.00 92.94 73 VAL A N 1
ATOM 559 C CA . VAL A 1 73 ? 10.063 -1.112 -1.452 1.00 92.94 73 VAL A CA 1
ATOM 560 C C . VAL A 1 73 ? 10.323 -2.590 -1.732 1.00 92.94 73 VAL A C 1
ATOM 5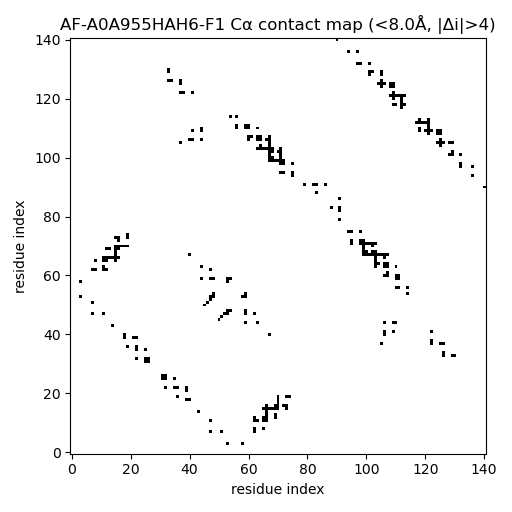62 O O . VAL A 1 73 ? 11.242 -2.918 -2.477 1.00 92.94 73 VAL A O 1
ATOM 565 N N . SER A 1 74 ? 9.530 -3.490 -1.149 1.00 92.00 74 SER A N 1
ATOM 566 C CA . SER A 1 74 ? 9.721 -4.934 -1.328 1.00 92.00 74 SER A CA 1
ATOM 567 C C . SER A 1 74 ? 9.452 -5.391 -2.756 1.00 92.00 74 SER A C 1
ATOM 569 O O . SER A 1 74 ? 10.236 -6.171 -3.290 1.00 92.00 74 SER A O 1
ATOM 571 N N . GLU A 1 75 ? 8.420 -4.862 -3.404 1.00 88.50 75 GLU A N 1
ATOM 572 C CA . GLU A 1 75 ? 8.141 -5.113 -4.815 1.00 88.50 75 GLU A CA 1
ATOM 573 C C . GLU A 1 75 ? 9.306 -4.642 -5.697 1.00 88.50 75 GLU A C 1
ATOM 575 O O . GLU A 1 75 ? 9.822 -5.412 -6.507 1.00 88.50 75 GLU A O 1
ATOM 580 N N . THR A 1 76 ? 9.805 -3.421 -5.469 1.00 87.12 76 THR A N 1
ATOM 581 C CA . THR A 1 76 ? 10.987 -2.904 -6.172 1.00 87.12 76 THR A CA 1
ATOM 582 C C . THR A 1 76 ? 12.184 -3.835 -5.994 1.00 87.12 76 THR A C 1
ATOM 584 O O . THR A 1 76 ? 12.859 -4.143 -6.970 1.00 87.12 76 THR A O 1
ATOM 587 N N . LEU A 1 77 ? 12.457 -4.311 -4.775 1.00 84.94 77 LEU A N 1
ATOM 588 C CA . LEU A 1 77 ? 13.583 -5.212 -4.511 1.00 84.94 77 LEU A CA 1
ATOM 589 C C . LEU A 1 77 ? 13.419 -6.560 -5.223 1.00 84.94 77 LEU A C 1
ATOM 591 O O . LEU A 1 77 ? 14.370 -7.026 -5.850 1.00 84.94 77 LEU A O 1
ATOM 595 N N . LEU A 1 78 ? 12.227 -7.157 -5.185 1.00 82.50 78 LEU A N 1
ATOM 596 C CA . LEU A 1 78 ? 11.943 -8.425 -5.864 1.00 82.50 78 LEU A CA 1
ATOM 597 C C . LEU A 1 78 ? 12.050 -8.296 -7.388 1.00 82.50 78 LEU A C 1
ATOM 599 O O . LEU A 1 78 ? 12.585 -9.182 -8.049 1.00 82.50 78 LEU A O 1
ATOM 603 N N . LEU A 1 79 ? 11.592 -7.174 -7.946 1.00 74.19 79 LEU A N 1
ATOM 604 C CA . LEU A 1 79 ? 11.634 -6.910 -9.383 1.00 74.19 79 LEU A CA 1
ATOM 605 C C . LEU A 1 79 ? 12.968 -6.314 -9.853 1.00 74.19 79 LEU A C 1
ATOM 607 O O . LEU A 1 79 ? 13.245 -6.324 -11.053 1.00 74.19 79 LEU A O 1
ATOM 611 N N . SER A 1 80 ? 13.814 -5.824 -8.941 1.00 68.94 80 SER A N 1
ATOM 612 C CA . SER A 1 80 ? 15.099 -5.198 -9.277 1.00 68.94 80 SER A CA 1
ATOM 613 C C . SER A 1 80 ? 16.029 -6.150 -10.024 1.00 68.94 80 SER A C 1
ATOM 615 O O . SER A 1 80 ? 16.720 -5.718 -10.942 1.00 68.94 80 SER A O 1
ATOM 617 N N . GLN A 1 81 ? 15.985 -7.449 -9.710 1.00 65.62 81 GLN A N 1
ATOM 618 C CA . GLN A 1 81 ? 16.772 -8.468 -10.409 1.00 65.62 81 GLN A CA 1
ATOM 619 C C . GLN A 1 81 ? 16.409 -8.548 -11.898 1.00 65.62 81 GLN A C 1
ATOM 621 O O . GLN A 1 81 ? 17.298 -8.642 -12.739 1.00 65.62 81 GLN A O 1
ATOM 626 N N . ASN A 1 82 ? 15.122 -8.412 -12.233 1.00 63.28 82 ASN A N 1
ATOM 627 C CA . ASN A 1 82 ? 14.659 -8.355 -13.621 1.00 63.28 82 ASN A CA 1
ATOM 628 C C . ASN A 1 82 ? 14.981 -6.999 -14.270 1.00 63.28 82 ASN A C 1
ATOM 630 O O . ASN A 1 82 ? 15.310 -6.939 -15.450 1.00 63.28 82 ASN A O 1
ATOM 634 N N . LEU A 1 83 ? 14.924 -5.903 -13.507 1.00 62.41 83 LEU A N 1
ATOM 635 C CA . LEU A 1 83 ? 15.157 -4.551 -14.022 1.00 62.41 83 LEU A CA 1
ATOM 636 C C . LEU A 1 83 ? 16.630 -4.244 -14.326 1.00 62.41 83 LEU A C 1
ATOM 638 O O . LEU A 1 83 ? 16.902 -3.573 -15.318 1.00 62.41 83 LEU A O 1
ATOM 642 N N . PHE A 1 84 ? 17.576 -4.753 -13.530 1.00 61.50 84 PHE A N 1
ATOM 643 C CA . PHE A 1 84 ? 19.011 -4.631 -13.829 1.00 61.50 84 PHE A CA 1
ATOM 644 C C . PHE A 1 84 ? 19.409 -5.380 -15.108 1.00 61.50 84 PHE A C 1
ATOM 646 O O . PHE A 1 84 ? 20.376 -4.997 -15.761 1.00 61.50 84 PHE A O 1
ATOM 653 N N . LEU A 1 85 ? 18.659 -6.422 -15.476 1.00 60.91 85 LEU A N 1
ATOM 654 C CA . LEU A 1 85 ? 18.856 -7.174 -16.716 1.00 60.91 85 LEU A CA 1
ATOM 655 C C . LEU A 1 85 ? 18.189 -6.508 -17.935 1.00 60.91 85 LEU A C 1
ATOM 657 O O . LEU A 1 85 ? 18.601 -6.774 -19.061 1.00 60.91 85 LEU A O 1
ATOM 661 N N . LEU A 1 86 ? 17.177 -5.655 -17.725 1.00 57.50 86 LEU A N 1
ATOM 662 C CA . LEU A 1 86 ? 16.329 -5.077 -18.779 1.00 57.50 86 LEU A CA 1
ATOM 663 C C . LEU A 1 86 ? 16.583 -3.587 -19.072 1.00 57.50 86 LEU A C 1
ATOM 665 O O . LEU A 1 86 ? 16.053 -3.085 -20.062 1.00 57.50 86 LEU A O 1
ATOM 669 N N . GLY A 1 87 ? 17.354 -2.851 -18.262 1.00 63.75 87 GLY A N 1
ATOM 670 C CA . GLY A 1 87 ? 17.493 -1.405 -18.470 1.00 63.75 87 GLY A CA 1
ATOM 671 C C . GLY A 1 87 ? 18.645 -0.709 -17.746 1.00 63.75 87 GLY A C 1
ATOM 672 O O . GLY A 1 87 ? 19.397 -1.299 -16.975 1.00 63.75 87 GLY A O 1
ATOM 673 N N . SER A 1 88 ? 18.781 0.594 -18.015 1.00 73.38 88 SER A N 1
ATOM 674 C CA . SER A 1 88 ? 19.760 1.461 -17.353 1.00 73.38 88 SER A CA 1
ATOM 675 C C . SER A 1 88 ? 19.367 1.721 -15.892 1.00 73.38 88 SER A C 1
ATOM 677 O O . SER A 1 88 ? 18.183 1.749 -15.548 1.00 73.38 88 SER A O 1
ATOM 679 N N . GLY A 1 89 ? 20.346 1.987 -15.018 1.00 78.50 89 GLY A N 1
ATOM 680 C CA . GLY A 1 89 ? 20.084 2.299 -13.603 1.00 78.50 89 GLY A CA 1
ATOM 681 C C . GLY A 1 89 ? 19.130 3.486 -13.382 1.00 78.50 89 GLY A C 1
ATOM 682 O O . GLY A 1 89 ? 18.479 3.567 -12.343 1.00 78.50 89 GLY A O 1
ATOM 683 N N . VAL A 1 90 ? 18.981 4.371 -14.374 1.00 81.56 90 VAL A N 1
ATOM 684 C CA . VAL A 1 90 ? 18.021 5.487 -14.346 1.00 81.56 90 VAL A CA 1
ATOM 685 C C . VAL A 1 90 ? 16.576 4.987 -14.410 1.00 81.56 90 VAL A C 1
ATOM 687 O O . VAL A 1 90 ? 15.729 5.493 -13.676 1.00 81.56 90 VAL A O 1
ATOM 690 N N . VAL A 1 91 ? 16.289 3.968 -15.225 1.00 78.00 91 VAL A N 1
ATOM 691 C CA . VAL A 1 91 ? 14.944 3.373 -15.335 1.00 78.00 91 VAL A CA 1
ATOM 692 C C . VAL A 1 91 ? 14.554 2.688 -14.025 1.00 78.00 91 VAL A C 1
ATOM 694 O O . VAL A 1 91 ? 13.440 2.873 -13.536 1.00 78.00 91 VAL A O 1
ATOM 697 N N . VAL A 1 92 ? 15.494 1.967 -13.404 1.00 78.50 92 VAL A N 1
ATOM 698 C CA . VAL A 1 92 ? 15.310 1.357 -12.073 1.00 78.50 92 VAL A CA 1
ATOM 699 C C . VAL A 1 92 ? 14.968 2.428 -11.034 1.00 78.50 92 VAL A C 1
ATOM 701 O O . VAL A 1 92 ? 14.018 2.267 -10.263 1.00 78.50 92 VAL A O 1
ATOM 704 N N . LEU A 1 93 ? 15.717 3.535 -11.025 1.00 82.69 93 LEU A N 1
ATOM 705 C CA . LEU A 1 93 ? 15.509 4.636 -10.089 1.00 82.69 93 LEU A CA 1
ATOM 706 C C . LEU A 1 93 ? 14.139 5.297 -10.286 1.00 82.69 93 LEU A C 1
ATOM 708 O O . LEU A 1 93 ? 13.398 5.446 -9.317 1.00 82.69 93 LEU A O 1
ATOM 712 N N . LEU A 1 94 ? 13.781 5.658 -11.521 1.00 83.38 94 LEU A N 1
ATOM 713 C CA . LEU A 1 94 ? 12.487 6.275 -11.831 1.00 83.38 94 LEU A CA 1
ATOM 714 C C . LEU A 1 94 ? 11.322 5.359 -11.460 1.00 83.38 94 LEU A C 1
ATOM 716 O O . LEU A 1 94 ? 10.368 5.814 -10.828 1.00 83.38 94 LEU A O 1
ATOM 720 N N . ARG A 1 95 ? 11.421 4.063 -11.778 1.00 83.19 95 ARG A N 1
ATOM 721 C CA . ARG A 1 95 ? 10.401 3.084 -11.398 1.00 83.19 95 ARG A CA 1
ATOM 722 C C . ARG A 1 95 ? 10.257 3.011 -9.882 1.00 83.19 95 ARG A C 1
ATOM 724 O O . ARG A 1 95 ? 9.153 3.157 -9.383 1.00 83.19 95 ARG A O 1
ATOM 731 N N . THR A 1 96 ? 11.362 2.919 -9.144 1.00 85.06 96 THR A N 1
ATOM 732 C CA . THR A 1 96 ? 11.349 2.919 -7.668 1.00 85.06 96 THR A CA 1
ATOM 733 C C . THR A 1 96 ? 10.667 4.168 -7.098 1.00 85.06 96 THR A C 1
ATOM 735 O O . THR A 1 96 ? 9.823 4.076 -6.203 1.00 85.06 96 THR A O 1
ATOM 738 N N . LEU A 1 97 ? 11.014 5.342 -7.638 1.00 88.62 97 LEU A N 1
ATOM 739 C CA . LEU A 1 97 ? 10.477 6.634 -7.206 1.00 88.62 97 LEU A CA 1
ATOM 740 C C . LEU A 1 97 ? 8.982 6.798 -7.497 1.00 88.62 97 LEU A C 1
ATOM 742 O O . LEU A 1 97 ? 8.342 7.605 -6.830 1.00 88.62 97 LEU A O 1
ATOM 746 N N . LEU A 1 98 ? 8.421 6.058 -8.454 1.00 89.12 98 LEU A N 1
ATOM 747 C CA . LEU A 1 98 ? 6.993 6.089 -8.786 1.00 89.12 98 LEU A CA 1
ATOM 748 C C . LEU A 1 98 ? 6.209 4.968 -8.093 1.00 89.12 98 LEU A C 1
ATOM 750 O O . LEU A 1 98 ? 5.119 5.213 -7.572 1.00 89.12 98 LEU A O 1
ATOM 754 N N . THR A 1 99 ? 6.788 3.772 -8.013 1.00 91.06 99 THR A N 1
ATOM 755 C CA . THR A 1 99 ? 6.207 2.592 -7.369 1.00 91.06 99 THR A CA 1
ATOM 756 C C . THR A 1 99 ? 5.914 2.851 -5.890 1.00 91.06 99 THR A C 1
ATOM 758 O O . THR A 1 99 ? 4.784 2.656 -5.438 1.00 91.06 99 THR A O 1
ATOM 761 N N . ILE A 1 100 ? 6.884 3.357 -5.116 1.00 94.25 100 ILE A N 1
ATOM 762 C CA . ILE A 1 100 ? 6.699 3.551 -3.666 1.00 94.25 100 ILE A CA 1
ATOM 763 C C . ILE A 1 100 ? 5.556 4.543 -3.357 1.00 94.25 100 ILE A C 1
ATOM 765 O O . ILE A 1 100 ? 4.653 4.181 -2.591 1.00 94.25 100 ILE A O 1
ATOM 769 N N . PRO A 1 101 ? 5.515 5.763 -3.938 1.00 95.06 101 PRO A N 1
ATOM 770 C CA . PRO A 1 101 ? 4.411 6.693 -3.704 1.00 95.06 101 PRO A CA 1
ATOM 771 C C . PRO A 1 101 ? 3.062 6.166 -4.184 1.00 95.06 101 PRO A C 1
ATOM 773 O O . PRO A 1 101 ? 2.053 6.401 -3.519 1.00 95.06 101 PRO A O 1
ATOM 776 N N . MET A 1 102 ? 3.028 5.433 -5.299 1.00 95.94 102 MET A N 1
ATOM 777 C CA . MET A 1 102 ? 1.803 4.816 -5.803 1.00 95.94 102 MET A CA 1
ATOM 778 C C . MET A 1 102 ? 1.235 3.797 -4.804 1.00 95.94 102 MET A C 1
ATOM 780 O O . MET A 1 102 ? 0.049 3.870 -4.464 1.00 95.94 102 MET A O 1
ATOM 784 N N . HIS A 1 103 ? 2.050 2.874 -4.280 1.00 96.81 103 HIS A N 1
ATOM 785 C CA . HIS A 1 103 ? 1.574 1.901 -3.287 1.00 96.81 103 HIS A CA 1
ATOM 786 C C . HIS A 1 103 ? 1.131 2.569 -1.985 1.00 96.81 103 HIS A C 1
ATOM 788 O O . HIS A 1 103 ? 0.114 2.180 -1.408 1.00 96.81 103 HIS A O 1
ATOM 794 N N . ALA A 1 104 ? 1.839 3.609 -1.545 1.00 97.75 104 ALA A N 1
ATOM 795 C CA . ALA A 1 104 ? 1.415 4.412 -0.405 1.00 97.75 104 ALA A CA 1
ATOM 796 C C . ALA A 1 104 ? 0.052 5.089 -0.656 1.00 97.75 104 ALA A C 1
ATOM 798 O O . ALA A 1 104 ? -0.845 5.007 0.186 1.00 97.75 104 ALA A O 1
ATOM 799 N N . ALA A 1 105 ? -0.136 5.714 -1.820 1.00 97.69 105 ALA A N 1
ATOM 800 C CA . ALA A 1 105 ? -1.363 6.425 -2.169 1.00 97.69 105 ALA A CA 1
ATOM 801 C C . ALA A 1 105 ? -2.569 5.484 -2.325 1.00 97.69 105 ALA A C 1
ATOM 803 O O . ALA A 1 105 ? -3.636 5.755 -1.770 1.00 97.69 105 ALA A O 1
ATOM 804 N N . THR A 1 106 ? -2.397 4.357 -3.022 1.00 97.81 106 THR A N 1
ATOM 805 C CA . THR A 1 106 ? -3.440 3.326 -3.179 1.00 97.81 106 THR A CA 1
ATOM 806 C C . THR A 1 106 ? -3.870 2.757 -1.825 1.00 97.81 106 THR A C 1
ATOM 808 O O . THR A 1 106 ? -5.068 2.692 -1.536 1.00 97.81 106 THR A O 1
ATOM 811 N N . ALA A 1 107 ? -2.915 2.442 -0.942 1.00 97.94 107 ALA A N 1
ATOM 812 C CA . ALA A 1 107 ? -3.210 1.939 0.397 1.00 97.94 107 ALA A CA 1
ATOM 813 C C . ALA A 1 107 ? -3.938 2.979 1.271 1.00 97.94 107 ALA A C 1
ATOM 815 O O . ALA A 1 107 ? -4.938 2.650 1.917 1.00 97.94 107 ALA A O 1
ATOM 816 N N . ILE A 1 108 ? -3.499 4.245 1.263 1.00 97.94 108 ILE A N 1
ATOM 817 C CA . ILE A 1 108 ? -4.189 5.333 1.978 1.00 97.94 108 ILE A CA 1
ATOM 818 C C . ILE A 1 108 ? -5.618 5.511 1.451 1.00 97.94 108 ILE A C 1
ATOM 820 O O . ILE A 1 108 ? -6.553 5.625 2.248 1.00 97.94 108 ILE A O 1
ATOM 824 N N . GLY A 1 109 ? -5.805 5.522 0.127 1.00 97.19 109 GLY A N 1
ATOM 825 C CA . GLY A 1 109 ? -7.117 5.673 -0.503 1.00 97.19 109 GLY A CA 1
ATOM 826 C C . GLY A 1 109 ? -8.091 4.576 -0.071 1.00 97.19 109 GLY A C 1
ATOM 827 O O . GLY A 1 109 ? -9.219 4.868 0.342 1.00 97.19 109 GLY A O 1
ATOM 828 N N . MET A 1 110 ? -7.632 3.322 -0.066 1.00 97.00 110 MET A N 1
ATOM 829 C CA . MET A 1 110 ? -8.409 2.193 0.450 1.00 97.00 110 MET A CA 1
ATOM 830 C C . MET A 1 110 ? -8.737 2.338 1.938 1.00 97.00 110 MET A C 1
ATOM 832 O O . MET A 1 110 ? -9.894 2.169 2.323 1.00 97.00 110 MET A O 1
ATOM 836 N N . ALA A 1 111 ? -7.753 2.671 2.777 1.00 96.50 111 ALA A N 1
ATOM 837 C CA . ALA A 1 111 ? -7.945 2.850 4.216 1.00 96.50 111 ALA A CA 1
ATOM 838 C C . ALA A 1 111 ? -8.978 3.938 4.536 1.00 96.50 111 ALA A C 1
ATOM 840 O O . ALA A 1 111 ? -9.892 3.730 5.342 1.00 96.50 111 ALA A O 1
ATOM 841 N N . PHE A 1 112 ? -8.883 5.082 3.858 1.00 96.25 112 PHE A N 1
ATOM 842 C CA . PHE A 1 112 ? -9.848 6.165 3.999 1.00 96.25 112 PHE A CA 1
ATOM 843 C C . PHE A 1 112 ? -11.259 5.707 3.610 1.00 96.25 112 PHE A C 1
ATOM 845 O O . PHE A 1 112 ? -12.206 5.888 4.383 1.00 96.25 112 PHE A O 1
ATOM 852 N N . ALA A 1 113 ? -11.401 5.050 2.457 1.00 94.69 113 ALA A N 1
ATOM 853 C CA . ALA A 1 113 ? -12.680 4.528 1.985 1.00 94.69 113 ALA A CA 1
ATOM 854 C C . ALA A 1 113 ? -13.271 3.469 2.935 1.00 94.69 113 ALA A C 1
ATOM 856 O O . ALA A 1 113 ? -14.480 3.471 3.187 1.00 94.69 113 ALA A O 1
ATOM 857 N N . PHE A 1 114 ? -12.426 2.625 3.536 1.00 90.94 114 PHE A N 1
ATOM 858 C CA . PHE A 1 114 ? -12.811 1.667 4.574 1.00 90.94 114 PHE A CA 1
ATOM 859 C C . PHE A 1 114 ? -13.467 2.358 5.771 1.00 90.94 114 PHE A C 1
ATOM 861 O O . PHE A 1 114 ? -14.547 1.950 6.198 1.00 90.94 114 PHE A O 1
ATOM 868 N N . THR A 1 115 ? -12.882 3.454 6.268 1.00 90.62 115 THR A N 1
ATOM 869 C CA . THR A 1 115 ? -13.476 4.207 7.392 1.00 90.62 115 THR A CA 1
ATOM 870 C C . THR A 1 115 ? -14.808 4.875 7.059 1.00 90.62 115 THR A C 1
ATOM 872 O 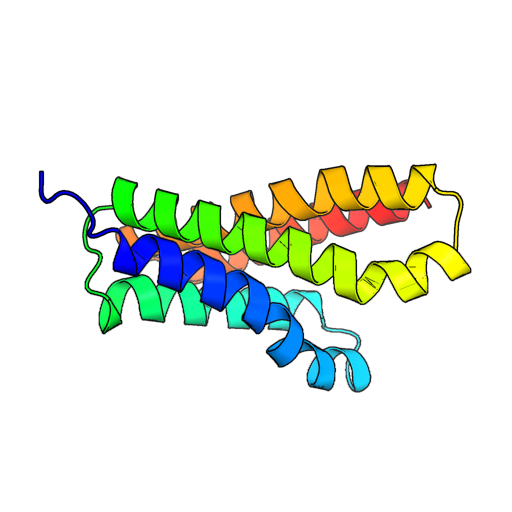O . THR A 1 115 ? -15.570 5.218 7.959 1.00 90.62 115 THR A O 1
ATOM 875 N N . ARG A 1 116 ? -15.124 5.030 5.770 1.00 91.69 116 ARG A N 1
ATOM 876 C CA . ARG A 1 116 ? -16.410 5.541 5.281 1.00 91.69 116 ARG A CA 1
ATOM 877 C C . ARG A 1 116 ? -17.379 4.425 4.889 1.00 91.69 116 ARG A C 1
ATOM 879 O O . ARG A 1 116 ? -18.387 4.712 4.252 1.00 91.69 116 ARG A O 1
ATOM 886 N N . SER A 1 117 ? -17.085 3.173 5.254 1.00 90.12 117 SER A N 1
ATOM 887 C CA . SER A 1 117 ? -17.869 1.985 4.879 1.00 90.12 117 SER A CA 1
ATOM 888 C C . SER A 1 117 ? -18.040 1.827 3.362 1.00 90.12 117 SER A C 1
ATOM 890 O O . SER A 1 117 ? -19.061 1.340 2.884 1.00 90.12 117 SER A O 1
ATOM 892 N N . ARG A 1 118 ? -17.037 2.259 2.587 1.00 94.69 118 ARG A N 1
ATOM 893 C CA . ARG A 1 118 ? -17.024 2.222 1.117 1.00 94.69 118 ARG A CA 1
ATOM 894 C C . ARG A 1 118 ? -15.774 1.506 0.572 1.00 94.69 118 ARG A C 1
ATOM 896 O O . ARG A 1 118 ? -15.110 2.049 -0.311 1.00 94.69 118 ARG A O 1
ATOM 903 N N . PRO A 1 119 ? -15.423 0.299 1.059 1.00 93.06 119 PRO A N 1
ATOM 904 C CA . PRO A 1 119 ? -14.171 -0.367 0.686 1.00 93.06 119 PRO A CA 1
ATOM 905 C C . PRO A 1 119 ? -14.061 -0.640 -0.821 1.00 93.06 119 PRO A C 1
ATOM 907 O O . PRO A 1 119 ? -12.981 -0.493 -1.381 1.00 93.06 119 PRO A O 1
ATOM 910 N N . LEU A 1 120 ? -15.179 -0.939 -1.498 1.00 95.06 120 LEU A N 1
ATOM 911 C CA . LEU A 1 120 ? -15.202 -1.163 -2.948 1.00 95.06 120 LEU A CA 1
ATOM 912 C C . LEU A 1 120 ? -14.816 0.086 -3.748 1.00 95.06 120 LEU A C 1
ATOM 914 O O . LEU A 1 120 ? -14.093 -0.024 -4.730 1.00 95.06 120 LEU A O 1
ATOM 918 N N . LEU A 1 121 ? -15.239 1.279 -3.316 1.00 95.19 121 LEU A N 1
ATOM 919 C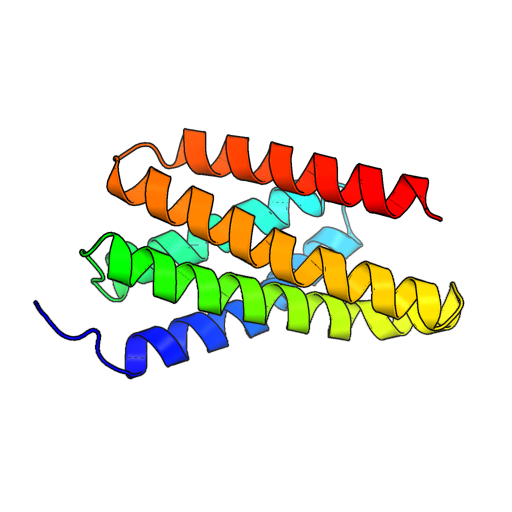 CA . LEU A 1 121 ? -14.837 2.525 -3.978 1.00 95.19 121 LEU A CA 1
ATOM 920 C C . LEU A 1 121 ? -13.346 2.806 -3.778 1.00 95.19 121 LEU A C 1
ATOM 922 O O . LEU A 1 121 ? -12.686 3.263 -4.705 1.00 95.19 121 LEU A O 1
ATOM 926 N N . GLY A 1 122 ? -12.811 2.498 -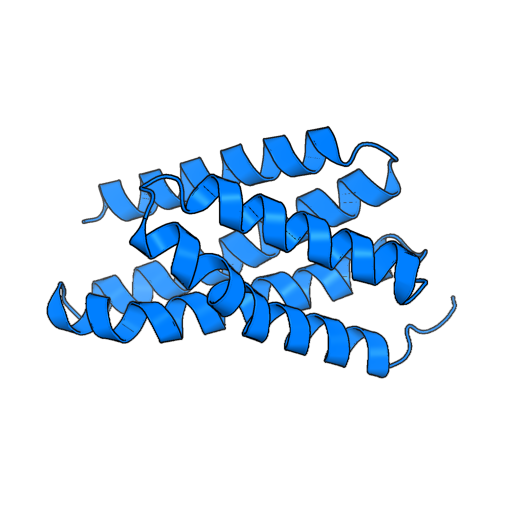2.593 1.00 96.00 122 GLY A N 1
ATOM 927 C CA . GLY A 1 122 ? -11.373 2.581 -2.336 1.00 96.00 122 GLY A CA 1
ATOM 928 C C . GLY A 1 122 ? -10.573 1.623 -3.213 1.00 96.00 122 GLY A C 1
ATOM 929 O O . GLY A 1 122 ? -9.567 2.020 -3.786 1.00 96.00 122 GLY A O 1
ATOM 930 N N . PHE A 1 123 ? -11.053 0.389 -3.358 1.00 96.69 123 PHE A N 1
ATOM 931 C CA . PHE A 1 123 ? -10.442 -0.625 -4.212 1.00 96.69 123 PHE A CA 1
ATOM 932 C C . PHE A 1 123 ? -10.456 -0.226 -5.693 1.00 96.69 123 PHE A C 1
ATOM 934 O O . PHE A 1 123 ? -9.411 -0.221 -6.333 1.00 96.69 123 PHE A O 1
ATOM 941 N N . VAL A 1 124 ? -11.610 0.187 -6.230 1.00 97.25 124 VAL A N 1
ATOM 942 C CA . VAL A 1 124 ? -11.713 0.655 -7.625 1.00 97.25 124 VAL A CA 1
ATOM 943 C C . VAL A 1 124 ? -10.832 1.884 -7.855 1.00 97.25 124 VAL A C 1
ATOM 945 O O . VAL A 1 124 ? -10.111 1.942 -8.847 1.00 97.25 124 VAL A O 1
ATOM 948 N N . GLY A 1 125 ? -10.832 2.842 -6.924 1.00 96.69 125 GLY A N 1
ATOM 949 C CA . GLY A 1 125 ? -9.950 4.007 -6.996 1.00 96.69 125 GLY A CA 1
ATOM 950 C C . GLY A 1 125 ? -8.467 3.628 -6.988 1.00 96.69 125 GLY A C 1
ATOM 951 O O . GLY A 1 125 ? -7.686 4.211 -7.736 1.00 96.69 125 GLY A O 1
ATOM 952 N N . ALA A 1 126 ? -8.083 2.626 -6.195 1.00 96.88 126 ALA A N 1
ATOM 953 C CA . ALA A 1 126 ? -6.721 2.113 -6.159 1.00 96.88 126 ALA A CA 1
ATOM 954 C C . ALA A 1 126 ? -6.318 1.417 -7.467 1.00 96.88 126 ALA A C 1
ATOM 956 O O . ALA A 1 126 ? -5.234 1.698 -7.969 1.00 96.88 126 ALA A O 1
ATOM 957 N N . LEU A 1 127 ? -7.194 0.593 -8.057 1.00 95.94 127 LEU A N 1
ATOM 958 C CA . LEU A 1 127 ? -6.954 -0.030 -9.366 1.00 95.94 127 LEU A CA 1
ATOM 959 C C . LEU A 1 127 ? -6.722 1.021 -10.456 1.00 95.94 127 LEU A C 1
ATOM 961 O O . LEU A 1 127 ? -5.782 0.903 -11.239 1.00 95.94 127 LEU A O 1
ATOM 965 N N . LEU A 1 128 ? -7.560 2.062 -10.492 1.00 95.62 128 LEU A N 1
ATOM 966 C CA . LEU A 1 128 ? -7.426 3.152 -11.459 1.00 95.62 128 LEU A CA 1
ATOM 967 C C . LEU A 1 128 ? -6.120 3.921 -11.254 1.00 95.62 128 LEU A C 1
ATOM 969 O O . LEU A 1 128 ? -5.397 4.164 -12.216 1.00 95.62 128 LEU A O 1
ATOM 973 N N . LEU A 1 129 ? -5.800 4.278 -10.007 1.00 95.12 129 LEU A N 1
ATOM 974 C CA . LEU A 1 129 ? -4.576 5.006 -9.689 1.00 95.12 129 LEU A CA 1
ATOM 975 C C . LEU A 1 129 ? -3.334 4.187 -10.054 1.00 95.12 129 LEU A C 1
ATOM 977 O O . LEU A 1 129 ? -2.448 4.702 -10.728 1.00 95.12 129 LEU A O 1
ATOM 981 N N . HIS A 1 130 ? -3.292 2.914 -9.666 1.00 94.44 130 HIS A N 1
ATOM 982 C CA . HIS A 1 130 ? -2.203 2.012 -10.025 1.00 94.44 130 HIS A CA 1
ATOM 983 C C . HIS A 1 130 ? -2.080 1.887 -11.551 1.00 94.44 130 HI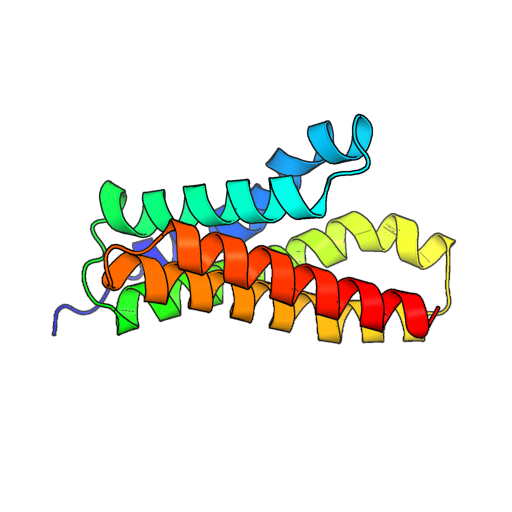S A C 1
ATOM 985 O O . HIS A 1 130 ? -0.995 2.060 -12.099 1.00 94.44 130 HIS A O 1
ATOM 991 N N . GLY A 1 131 ? -3.195 1.706 -12.263 1.00 91.62 131 GLY A N 1
ATOM 992 C CA . GLY A 1 131 ? -3.201 1.625 -13.724 1.00 91.62 131 GLY A CA 1
ATOM 993 C C . GLY A 1 131 ? -2.622 2.874 -14.390 1.00 91.62 131 GLY A C 1
ATOM 994 O O . GLY A 1 131 ? -1.809 2.755 -15.304 1.00 91.62 131 GLY A O 1
ATOM 995 N N . VAL A 1 132 ? -2.971 4.066 -13.893 1.00 91.38 132 VAL A N 1
ATOM 996 C CA . VAL A 1 132 ? -2.400 5.337 -14.369 1.00 91.38 132 VAL A CA 1
ATOM 997 C C . VAL A 1 132 ? -0.891 5.385 -14.138 1.00 91.38 132 VAL A C 1
ATOM 999 O O . VAL A 1 132 ? -0.153 5.740 -15.052 1.00 91.38 132 VAL A O 1
ATOM 1002 N N . PHE A 1 133 ? -0.410 5.005 -12.954 1.00 89.38 133 PHE A N 1
ATOM 1003 C CA . PHE A 1 133 ? 1.026 4.989 -12.664 1.00 89.38 133 PHE A CA 1
ATOM 1004 C C . PHE A 1 133 ? 1.788 3.981 -13.534 1.00 89.38 133 PHE A C 1
ATOM 1006 O O . PHE A 1 133 ? 2.842 4.328 -14.065 1.00 89.38 133 PHE A O 1
ATOM 1013 N N . ASN A 1 134 ? 1.241 2.784 -13.758 1.00 85.62 134 ASN A N 1
ATOM 1014 C CA . ASN A 1 134 ? 1.849 1.802 -14.659 1.00 85.62 134 ASN A CA 1
ATOM 1015 C C . ASN A 1 134 ? 1.881 2.303 -16.105 1.00 85.62 134 ASN A C 1
ATOM 1017 O O . ASN A 1 134 ? 2.904 2.164 -16.769 1.00 85.62 134 ASN A O 1
ATOM 1021 N N . ALA A 1 135 ? 0.804 2.934 -16.581 1.00 85.69 135 ALA A N 1
ATOM 1022 C CA . ALA A 1 135 ? 0.768 3.536 -17.911 1.00 85.69 135 ALA A CA 1
ATOM 1023 C C . ALA A 1 135 ? 1.798 4.665 -18.057 1.00 85.69 135 ALA A C 1
ATOM 1025 O O . ALA A 1 135 ? 2.453 4.761 -19.092 1.00 85.69 135 ALA A O 1
ATOM 1026 N N . LEU A 1 136 ? 1.978 5.486 -17.015 1.00 83.38 136 LEU A N 1
ATOM 1027 C CA . LEU A 1 136 ? 3.031 6.497 -16.993 1.00 83.38 136 LEU A CA 1
ATOM 1028 C C . LEU A 1 136 ? 4.399 5.829 -17.112 1.00 83.38 136 LEU A C 1
ATOM 1030 O O . LEU A 1 136 ? 5.118 6.156 -18.043 1.00 83.38 136 LEU A O 1
ATOM 1034 N N . VAL A 1 137 ? 4.734 4.868 -16.243 1.00 75.44 137 VAL A N 1
ATOM 1035 C CA . VAL A 1 137 ? 6.033 4.166 -16.265 1.00 75.44 137 VAL A CA 1
ATOM 1036 C C . VAL A 1 137 ? 6.313 3.523 -17.627 1.00 75.44 137 VAL A C 1
ATOM 1038 O O . VAL A 1 137 ? 7.406 3.705 -18.152 1.00 75.44 137 VAL A O 1
ATOM 1041 N N . LEU A 1 138 ? 5.335 2.831 -18.221 1.00 71.81 138 LEU A N 1
ATOM 1042 C CA . LEU A 1 138 ? 5.475 2.205 -19.541 1.00 71.81 138 LEU A CA 1
ATOM 1043 C C . LEU A 1 138 ? 5.642 3.225 -20.673 1.00 71.81 138 LEU A C 1
ATOM 1045 O O . LEU A 1 138 ? 6.335 2.936 -21.636 1.00 71.81 138 LEU A O 1
ATOM 1049 N N . GLY A 1 139 ? 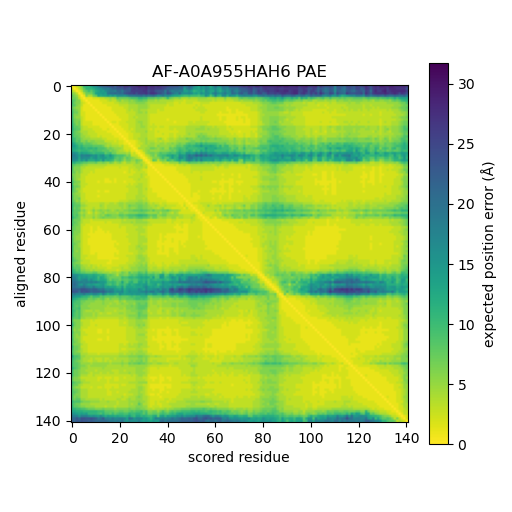5.046 4.415 -20.566 1.00 62.81 139 GLY A N 1
ATOM 1050 C CA . GLY A 1 139 ? 5.241 5.492 -21.541 1.00 62.81 139 GLY A CA 1
ATOM 1051 C C . GLY A 1 139 ? 6.640 6.124 -21.517 1.00 62.81 139 GLY A C 1
ATOM 1052 O O . GLY A 1 139 ? 6.978 6.863 -22.439 1.00 62.81 139 GLY A O 1
ATOM 1053 N N . TRP A 1 140 ? 7.441 5.855 -20.478 1.00 54.31 140 TRP A N 1
ATOM 1054 C CA . TRP A 1 140 ? 8.839 6.296 -20.356 1.00 54.31 140 TRP A CA 1
ATOM 1055 C C . TRP A 1 140 ? 9.865 5.203 -20.708 1.00 54.31 140 TRP A C 1
ATOM 1057 O O . TRP A 1 140 ? 11.065 5.491 -20.670 1.00 54.31 140 TRP A O 1
ATOM 1067 N N . MET A 1 141 ? 9.423 3.973 -20.996 1.00 53.81 141 MET A N 1
ATOM 1068 C CA . MET A 1 141 ? 10.270 2.837 -21.400 1.00 53.81 141 MET A CA 1
ATOM 1069 C C . MET A 1 141 ? 10.229 2.648 -22.915 1.00 53.81 141 MET A C 1
ATOM 1071 O O . MET A 1 141 ? 11.307 2.353 -23.474 1.00 53.81 141 MET A O 1
#

Solvent-accessible surface area (backbone atoms only — not comparable to full-atom values): 7305 Å² total; per-residue (Å²): 132,85,77,78,57,69,68,56,49,52,47,24,33,52,50,12,49,49,48,50,66,73,41,50,67,51,53,74,75,40,93,60,44,69,61,53,53,52,51,53,52,52,52,50,51,47,41,45,40,63,75,71,58,45,78,51,63,70,59,36,29,52,33,22,31,43,16,12,37,31,26,23,50,39,41,42,59,70,47,40,69,59,39,68,77,71,50,57,73,66,58,53,49,54,49,46,68,49,42,23,57,46,34,19,50,31,32,26,46,26,36,53,22,43,74,68,78,34,46,66,60,12,49,54,52,25,52,54,52,50,51,52,52,52,52,51,55,59,76,76,107

Foldseek 3Di:
DPPQDPVLLVLLLVLLLCLVVVLVVVVVPDPPSLLSSLVSLLVSLVCSVPVVVDQDLVRSLSSLLSSLQSNLVNVLVVCVVVVVVPDDVVLSVVSSVLSNVLSSVLSSLQSNCVSVVRNVVSSVVSSVSVVVSVVVSVVVD